Protein AF-A0A1J3HFC3-F1 (afdb_monomer)

Mean predicted aligned error: 9.39 Å

pLDDT: mean 84.1, std 10.49, range [51.16, 96.38]

Structure (mmCIF, N/CA/C/O backbone):
data_AF-A0A1J3HFC3-F1
#
_entry.id   AF-A0A1J3HFC3-F1
#
loop_
_atom_site.group_PDB
_atom_site.id
_atom_site.type_symbol
_atom_site.label_atom_id
_atom_site.label_alt_id
_atom_site.label_comp_id
_atom_site.label_asym_id
_atom_site.label_entity_id
_atom_site.label_seq_id
_atom_site.pdbx_PDB_ins_code
_atom_site.Cartn_x
_atom_site.Cartn_y
_atom_site.Cartn_z
_atom_site.occupancy
_atom_site.B_iso_or_equiv
_atom_site.auth_seq_id
_atom_site.auth_comp_id
_atom_site.auth_asym_id
_atom_site.auth_atom_id
_atom_site.pdbx_PDB_model_num
ATOM 1 N N . GLN A 1 1 ? 12.584 7.669 -23.101 1.00 51.16 1 GLN A N 1
ATOM 2 C CA . GLN A 1 1 ? 11.830 6.397 -23.033 1.00 51.16 1 GLN A CA 1
ATOM 3 C C . GLN A 1 1 ? 12.450 5.369 -22.071 1.00 51.16 1 GLN A C 1
ATOM 5 O O . GLN A 1 1 ? 11.698 4.810 -21.293 1.00 51.16 1 GLN A O 1
ATOM 10 N N . GLY A 1 2 ? 13.777 5.172 -22.008 1.00 66.44 2 GLY A N 1
ATOM 11 C CA . GLY A 1 2 ? 14.380 4.063 -21.230 1.00 66.44 2 GLY A CA 1
ATOM 12 C C . GLY A 1 2 ? 14.370 4.127 -19.686 1.00 66.44 2 GLY A C 1
ATOM 13 O O . GLY A 1 2 ? 14.571 3.102 -19.043 1.00 66.44 2 GLY A O 1
ATOM 14 N N . GLN A 1 3 ? 14.124 5.284 -19.059 1.00 67.31 3 GLN A N 1
ATOM 15 C CA . GLN A 1 3 ? 14.147 5.390 -17.585 1.00 67.31 3 GLN A CA 1
ATOM 16 C C . GLN A 1 3 ? 12.956 4.678 -16.914 1.00 67.31 3 GLN A C 1
ATOM 18 O O . GLN A 1 3 ? 13.121 4.069 -15.859 1.00 67.31 3 GLN A O 1
ATOM 23 N N . GLY A 1 4 ? 11.774 4.712 -17.543 1.00 77.38 4 GLY A N 1
ATOM 24 C CA . GLY A 1 4 ? 10.561 4.076 -17.012 1.00 77.38 4 GLY A CA 1
ATOM 25 C C . GLY A 1 4 ? 10.592 2.547 -17.090 1.00 77.38 4 GLY A C 1
ATOM 26 O O . GLY A 1 4 ? 10.151 1.870 -16.170 1.00 77.38 4 GLY A O 1
ATOM 27 N N . GLU A 1 5 ? 11.173 1.976 -18.147 1.00 85.31 5 GLU A N 1
ATOM 28 C CA . GLU A 1 5 ? 11.333 0.518 -18.250 1.00 85.31 5 GLU A CA 1
ATOM 29 C C . GLU A 1 5 ? 12.346 -0.0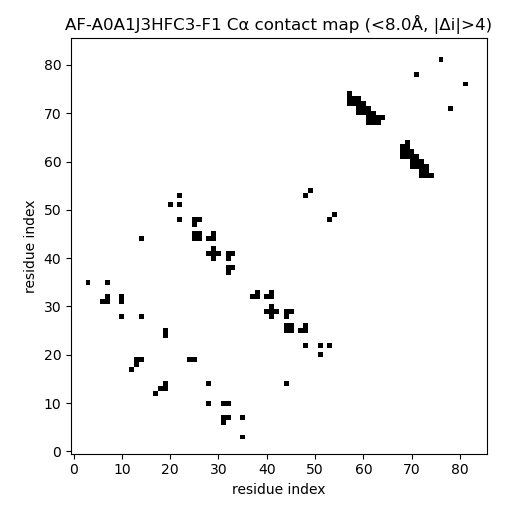18 -17.234 1.00 85.31 5 GLU A C 1
ATOM 31 O O . GLU A 1 5 ? 12.134 -1.071 -16.631 1.00 85.31 5 GLU A O 1
ATOM 36 N N . MET A 1 6 ? 13.439 0.717 -17.002 1.00 90.94 6 MET A N 1
ATOM 37 C CA . MET A 1 6 ? 14.442 0.323 -16.015 1.00 90.94 6 MET A CA 1
ATOM 38 C C . MET A 1 6 ? 13.874 0.339 -14.590 1.00 90.94 6 MET A C 1
ATOM 40 O O . MET A 1 6 ? 14.130 -0.590 -13.824 1.00 90.94 6 MET A O 1
ATOM 44 N N . SER A 1 7 ? 13.068 1.348 -14.237 1.00 91.62 7 SER A N 1
ATOM 45 C CA . SER A 1 7 ? 12.459 1.430 -12.905 1.00 91.62 7 SER A CA 1
ATOM 46 C C . SER A 1 7 ? 11.465 0.295 -12.653 1.00 91.62 7 SER A C 1
ATOM 48 O O . SER A 1 7 ? 11.501 -0.305 -11.579 1.00 91.62 7 SER A O 1
ATOM 50 N N . VAL A 1 8 ? 10.646 -0.070 -13.646 1.00 95.00 8 VAL A N 1
ATOM 51 C CA . VAL A 1 8 ? 9.721 -1.212 -13.548 1.00 95.00 8 VAL A CA 1
ATOM 52 C C . VAL A 1 8 ? 10.478 -2.529 -13.365 1.00 95.00 8 VAL A C 1
ATOM 54 O O . VAL A 1 8 ? 10.120 -3.315 -12.492 1.00 95.00 8 VAL A O 1
ATOM 57 N N . ARG A 1 9 ? 11.574 -2.755 -14.102 1.00 94.50 9 ARG A N 1
ATOM 58 C CA . ARG A 1 9 ? 12.393 -3.974 -13.951 1.00 94.50 9 ARG A CA 1
ATOM 59 C C . ARG A 1 9 ? 13.010 -4.106 -12.560 1.00 94.50 9 ARG A C 1
ATOM 61 O O . ARG A 1 9 ? 13.023 -5.198 -11.994 1.00 94.50 9 ARG A O 1
ATOM 68 N N . ILE A 1 10 ? 13.522 -3.005 -12.009 1.00 93.19 10 ILE A N 1
ATOM 69 C CA . ILE A 1 10 ? 14.052 -2.980 -10.639 1.00 93.19 10 ILE A CA 1
ATOM 70 C C . ILE A 1 10 ? 12.921 -3.247 -9.639 1.00 93.19 10 ILE A C 1
ATOM 72 O O . ILE A 1 10 ? 13.096 -4.043 -8.716 1.00 93.19 10 ILE A O 1
ATOM 76 N N . ALA A 1 11 ? 11.754 -2.630 -9.841 1.00 93.75 11 ALA A N 1
ATOM 77 C CA . ALA A 1 11 ? 10.591 -2.827 -8.986 1.00 93.75 11 ALA A CA 1
ATOM 78 C C . ALA A 1 11 ? 10.122 -4.291 -8.971 1.00 93.75 11 ALA A C 1
ATOM 80 O O . ALA A 1 11 ? 9.866 -4.835 -7.893 1.00 93.75 11 ALA A O 1
ATOM 81 N N . ASP A 1 12 ? 10.079 -4.950 -10.131 1.00 94.06 12 ASP A N 1
ATOM 82 C CA . ASP A 1 12 ? 9.727 -6.368 -10.236 1.00 94.06 12 ASP A CA 1
ATOM 83 C C . ASP A 1 12 ? 10.723 -7.241 -9.469 1.00 94.06 12 ASP A C 1
ATOM 85 O O . ASP A 1 12 ? 10.318 -8.095 -8.677 1.00 94.06 12 ASP A O 1
ATOM 89 N N . HIS A 1 13 ? 12.023 -6.983 -9.640 1.00 92.44 13 HIS A N 1
ATOM 90 C CA . HIS A 1 13 ? 13.067 -7.747 -8.962 1.00 92.44 13 HIS A CA 1
ATOM 91 C C . HIS A 1 13 ? 13.001 -7.610 -7.434 1.00 92.44 13 HIS A C 1
ATOM 93 O O . HIS A 1 13 ? 13.145 -8.604 -6.716 1.00 92.44 13 HIS A O 1
ATOM 99 N N . LEU A 1 14 ? 12.751 -6.400 -6.927 1.00 90.56 14 LEU A N 1
ATOM 100 C CA . LEU A 1 14 ? 12.592 -6.146 -5.493 1.00 90.56 14 LEU A CA 1
ATOM 101 C C . LEU A 1 14 ? 11.337 -6.827 -4.933 1.00 90.56 14 LEU A C 1
ATOM 103 O O . LEU A 1 14 ? 11.397 -7.450 -3.869 1.00 90.56 14 LEU A O 1
ATOM 107 N N . LEU A 1 15 ? 10.219 -6.754 -5.662 1.00 88.94 15 LEU A N 1
ATOM 108 C CA . LEU A 1 15 ? 8.941 -7.334 -5.253 1.00 88.94 15 LEU A CA 1
ATOM 109 C C . LEU A 1 15 ? 8.977 -8.870 -5.203 1.00 88.94 15 LEU A C 1
ATOM 111 O O . LEU A 1 15 ? 8.335 -9.464 -4.328 1.00 88.94 15 LEU A O 1
ATOM 115 N N . SER A 1 16 ? 9.714 -9.507 -6.120 1.00 87.31 16 SER A N 1
ATOM 116 C CA . SER A 1 16 ? 9.844 -10.966 -6.189 1.00 87.31 16 SER A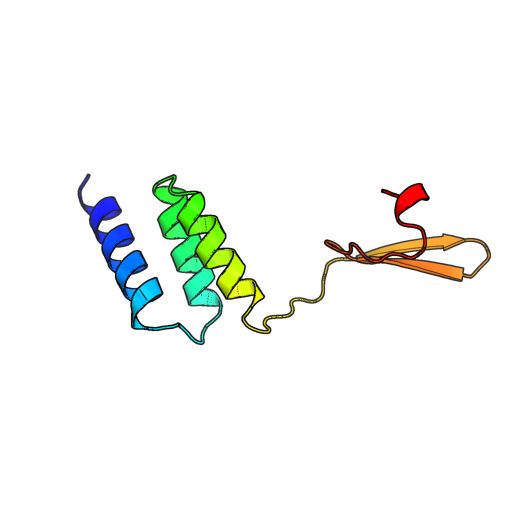 CA 1
ATOM 117 C C . SER A 1 16 ? 10.907 -11.523 -5.243 1.00 87.31 16 SER A C 1
ATOM 119 O O . SER A 1 16 ? 10.700 -12.584 -4.658 1.00 87.31 16 SER A O 1
ATOM 121 N N . SER A 1 17 ? 12.041 -10.831 -5.095 1.00 82.62 17 SER A N 1
ATOM 122 C CA . SER A 1 17 ? 13.268 -11.452 -4.566 1.00 82.62 17 SER A CA 1
ATOM 123 C C . SER A 1 17 ? 13.609 -11.024 -3.144 1.00 82.62 17 SER A C 1
ATOM 125 O O . SER A 1 17 ? 14.198 -11.803 -2.402 1.00 82.62 17 SER A O 1
ATOM 127 N N . PHE A 1 18 ? 13.241 -9.805 -2.742 1.00 80.00 18 PHE A N 1
ATOM 128 C CA . PHE A 1 18 ? 13.752 -9.218 -1.501 1.00 80.00 18 PHE A CA 1
ATOM 129 C C . PHE A 1 18 ? 12.762 -9.200 -0.339 1.00 80.00 18 PHE A C 1
ATOM 131 O O . PHE A 1 18 ? 13.187 -8.877 0.766 1.00 80.00 18 PHE A O 1
ATOM 138 N N . LYS A 1 19 ? 11.480 -9.550 -0.567 1.00 76.69 19 LYS A N 1
ATOM 139 C CA . LYS A 1 19 ? 10.373 -9.459 0.417 1.00 76.69 19 LYS A CA 1
ATOM 140 C C . LYS A 1 19 ? 10.613 -8.319 1.424 1.00 76.69 19 LYS A C 1
ATOM 142 O O . LYS A 1 19 ? 10.915 -8.602 2.588 1.00 76.69 19 LYS A O 1
ATOM 147 N N . PRO A 1 20 ? 10.569 -7.050 0.970 1.00 80.69 20 PRO A N 1
ATOM 148 C CA . PRO A 1 20 ? 10.942 -5.918 1.805 1.00 80.69 20 PRO A CA 1
ATOM 149 C C . PRO A 1 20 ? 10.237 -5.978 3.162 1.00 80.69 20 PRO A C 1
ATOM 151 O O . PRO A 1 20 ? 9.052 -6.297 3.232 1.00 80.69 20 PRO A O 1
ATOM 154 N N . LYS A 1 21 ? 10.972 -5.704 4.241 1.00 82.00 21 LYS A N 1
ATOM 155 C CA . LYS A 1 21 ? 10.406 -5.595 5.597 1.00 82.00 21 LYS A CA 1
ATOM 156 C C . LY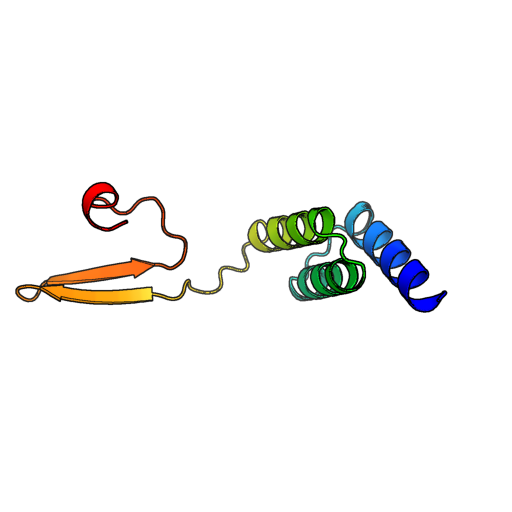S A 1 21 ? 9.976 -4.171 5.933 1.00 82.00 21 LYS A C 1
ATOM 158 O O . LYS A 1 21 ? 9.319 -3.951 6.941 1.00 82.00 21 LYS A O 1
ATOM 163 N N . ASP A 1 22 ? 10.353 -3.223 5.082 1.00 85.88 22 ASP A N 1
ATOM 164 C CA . ASP A 1 22 ? 10.050 -1.817 5.256 1.00 85.88 22 ASP A CA 1
ATOM 165 C C . ASP A 1 22 ? 8.799 -1.407 4.442 1.00 85.88 22 ASP A C 1
ATOM 167 O O . ASP A 1 22 ? 8.754 -1.629 3.224 1.00 85.88 22 ASP A O 1
ATOM 171 N N . PRO A 1 23 ? 7.791 -0.788 5.082 1.00 86.81 23 PRO A N 1
ATOM 172 C CA . PRO A 1 23 ? 6.556 -0.352 4.428 1.00 86.81 23 PRO A CA 1
ATOM 173 C C . PRO A 1 23 ? 6.773 0.685 3.321 1.00 86.81 23 PRO A C 1
ATOM 175 O O . PRO A 1 23 ? 6.077 0.673 2.302 1.00 86.81 23 PRO A O 1
ATOM 178 N N . SER A 1 24 ? 7.751 1.582 3.491 1.00 89.12 24 SER A N 1
ATOM 179 C CA . SER A 1 24 ? 8.026 2.650 2.523 1.00 89.12 24 SER A CA 1
ATOM 180 C C . SER A 1 24 ? 8.487 2.090 1.176 1.00 89.12 24 SER A C 1
ATOM 182 O O . SER A 1 24 ? 8.161 2.648 0.126 1.00 89.12 24 SER A O 1
ATOM 184 N N . THR A 1 25 ? 9.127 0.917 1.187 1.00 91.38 25 THR A N 1
ATOM 185 C CA . THR A 1 25 ? 9.514 0.209 -0.036 1.00 91.38 25 THR A CA 1
ATOM 186 C C . THR A 1 25 ? 8.291 -0.176 -0.871 1.00 91.38 25 THR A C 1
ATOM 188 O O . THR A 1 25 ? 8.280 0.061 -2.076 1.00 91.38 25 THR A O 1
ATOM 191 N N . TYR A 1 26 ? 7.219 -0.698 -0.267 1.00 92.06 26 TYR A N 1
ATOM 192 C CA . TYR A 1 26 ? 6.001 -1.038 -1.020 1.00 92.06 26 TYR A CA 1
ATOM 193 C C . TYR A 1 26 ? 5.244 0.193 -1.518 1.00 92.06 26 TYR A C 1
ATOM 195 O O . TYR A 1 26 ? 4.662 0.149 -2.604 1.00 92.06 26 TYR A O 1
ATOM 203 N N . ILE A 1 27 ? 5.295 1.306 -0.778 1.00 92.31 27 ILE A N 1
ATOM 204 C CA . ILE A 1 27 ? 4.764 2.597 -1.244 1.00 92.31 27 ILE A CA 1
ATOM 205 C C . ILE A 1 27 ? 5.517 3.045 -2.504 1.00 92.31 27 ILE A C 1
ATOM 207 O O . ILE A 1 27 ? 4.894 3.395 -3.508 1.00 92.31 27 ILE A O 1
ATOM 211 N N . LEU A 1 28 ? 6.850 2.976 -2.486 1.00 94.06 28 LEU A N 1
ATOM 212 C CA . LEU A 1 28 ? 7.680 3.321 -3.637 1.00 94.06 28 LEU A CA 1
ATOM 213 C C . LEU A 1 28 ? 7.391 2.413 -4.842 1.00 94.06 28 LEU A C 1
ATOM 215 O O . LEU A 1 28 ? 7.179 2.918 -5.944 1.00 94.06 28 LEU A O 1
ATOM 219 N N . LEU A 1 29 ? 7.313 1.094 -4.635 1.00 94.44 29 LEU A N 1
ATOM 220 C CA . LEU A 1 29 ? 6.962 0.132 -5.685 1.00 94.44 29 LEU A CA 1
ATOM 221 C C . LEU A 1 29 ? 5.587 0.446 -6.295 1.00 94.44 29 LEU A C 1
ATOM 223 O O . LEU A 1 29 ? 5.458 0.507 -7.516 1.00 94.44 29 LEU A O 1
ATOM 227 N N . SER A 1 30 ? 4.577 0.725 -5.463 1.00 94.94 30 SER A N 1
ATOM 228 C CA . SER A 1 30 ? 3.242 1.134 -5.920 1.00 94.94 30 SER A CA 1
ATOM 229 C C . SER A 1 30 ? 3.297 2.381 -6.805 1.00 94.94 30 SER A C 1
ATOM 231 O O . SER A 1 30 ? 2.576 2.447 -7.798 1.00 94.94 30 SER A O 1
ATOM 233 N N . ASN A 1 31 ? 4.127 3.369 -6.470 1.00 96.38 31 ASN A N 1
ATOM 234 C CA . ASN A 1 31 ? 4.245 4.598 -7.254 1.00 96.38 31 ASN A CA 1
ATOM 235 C C . ASN A 1 31 ? 4.955 4.362 -8.593 1.00 96.38 31 ASN A C 1
ATOM 237 O O . ASN A 1 31 ? 4.501 4.872 -9.619 1.00 96.38 31 ASN A O 1
ATOM 241 N N . ILE A 1 32 ? 6.016 3.545 -8.605 1.00 96.12 32 ILE A N 1
ATOM 242 C CA . ILE A 1 32 ? 6.711 3.148 -9.838 1.00 96.12 32 ILE A CA 1
ATOM 243 C C . ILE A 1 32 ? 5.721 2.467 -10.793 1.00 96.12 32 ILE A C 1
ATOM 245 O O . ILE A 1 32 ? 5.568 2.905 -11.934 1.00 96.12 32 ILE A O 1
ATOM 249 N N . TYR A 1 33 ? 4.966 1.471 -10.320 1.00 96.19 33 TYR A N 1
ATOM 250 C CA . TYR A 1 33 ? 3.963 0.794 -11.145 1.00 96.19 33 TYR A CA 1
ATOM 251 C C . TYR A 1 33 ? 2.823 1.716 -11.599 1.00 96.19 33 TYR A C 1
ATOM 253 O O . TYR A 1 33 ? 2.381 1.604 -12.741 1.00 96.19 33 TYR A O 1
ATOM 261 N N . ALA A 1 34 ? 2.371 2.650 -10.754 1.00 96.12 34 ALA A N 1
ATOM 262 C CA . ALA A 1 34 ? 1.330 3.613 -11.118 1.00 96.12 34 ALA A CA 1
ATOM 263 C C . ALA A 1 34 ? 1.787 4.543 -12.251 1.00 96.12 34 ALA A C 1
ATOM 265 O O . ALA A 1 34 ? 1.041 4.753 -13.205 1.00 96.12 34 ALA A O 1
ATOM 266 N N . SER A 1 35 ? 3.032 5.032 -12.199 1.00 95.38 35 SER A N 1
ATOM 267 C CA . SER A 1 35 ? 3.607 5.851 -13.278 1.00 95.38 35 SER A CA 1
ATOM 268 C C . SER A 1 35 ? 3.713 5.108 -14.614 1.00 95.38 35 SER A C 1
ATOM 270 O O . SER A 1 35 ? 3.658 5.729 -15.672 1.00 95.38 35 SER A O 1
ATOM 272 N N . ALA A 1 36 ? 3.797 3.775 -14.570 1.00 95.25 36 ALA A N 1
ATOM 273 C CA . ALA A 1 36 ? 3.778 2.899 -15.738 1.00 95.25 36 ALA A CA 1
ATOM 274 C C . ALA A 1 36 ? 2.365 2.399 -16.111 1.00 95.25 36 ALA A C 1
ATOM 276 O O . ALA A 1 36 ? 2.230 1.559 -16.996 1.00 95.25 36 ALA A O 1
ATOM 277 N N . SER A 1 37 ? 1.303 2.885 -15.453 1.00 95.44 37 SER A N 1
ATOM 278 C CA . SER A 1 37 ? -0.087 2.425 -15.634 1.00 95.44 37 SER A CA 1
ATOM 279 C C . SER A 1 37 ? -0.311 0.923 -15.369 1.00 95.44 37 SER A C 1
ATOM 281 O O . SER A 1 37 ? -1.276 0.328 -15.847 1.00 95.44 37 SER A O 1
ATOM 283 N N . LEU A 1 38 ? 0.554 0.292 -14.569 1.00 96.00 38 LEU A N 1
ATOM 284 C CA . LEU A 1 38 ? 0.494 -1.134 -14.230 1.00 96.00 38 LEU A CA 1
ATOM 285 C C . LEU A 1 38 ? -0.368 -1.373 -12.981 1.00 96.00 38 LEU A C 1
ATOM 287 O O . LEU A 1 38 ? 0.115 -1.802 -11.932 1.00 96.00 38 LEU A O 1
ATOM 291 N N . TRP A 1 39 ? -1.672 -1.113 -13.084 1.00 94.44 39 TRP A N 1
ATOM 292 C CA . TRP A 1 39 ? -2.605 -1.139 -11.945 1.00 94.44 39 TRP A CA 1
ATOM 293 C C . TRP A 1 39 ? -2.699 -2.487 -11.214 1.00 94.44 39 TRP A C 1
ATOM 295 O O . TRP A 1 39 ? -2.880 -2.515 -9.996 1.00 94.44 39 TRP A O 1
ATOM 305 N N . GLY A 1 40 ? -2.503 -3.609 -11.915 1.00 96.19 40 GLY A N 1
ATOM 306 C CA . GLY A 1 40 ? -2.432 -4.931 -11.279 1.00 96.19 40 GLY A CA 1
ATOM 307 C C . GLY A 1 40 ? -1.260 -5.047 -10.295 1.00 96.19 40 GLY A C 1
ATOM 308 O O . GLY A 1 40 ? -1.423 -5.542 -9.181 1.00 96.19 40 GLY A O 1
ATOM 309 N N . LYS A 1 41 ? -0.095 -4.502 -10.663 1.00 95.50 41 LYS A N 1
ATOM 310 C CA . LYS A 1 41 ? 1.108 -4.468 -9.817 1.00 95.50 41 LYS A CA 1
ATOM 311 C C . LYS A 1 41 ? 0.989 -3.444 -8.687 1.00 95.50 41 LYS A C 1
ATOM 313 O O . LYS A 1 41 ? 1.451 -3.699 -7.578 1.00 95.50 41 LYS A O 1
ATOM 318 N N . VAL A 1 42 ? 0.303 -2.323 -8.934 1.00 95.81 42 VAL A N 1
ATOM 319 C CA . VAL A 1 42 ? -0.088 -1.361 -7.886 1.00 95.81 42 VAL A CA 1
ATOM 320 C C . VAL A 1 42 ? -0.918 -2.059 -6.805 1.00 95.81 42 VAL A C 1
ATOM 322 O O . VAL A 1 42 ? -0.616 -1.936 -5.618 1.00 95.81 42 VAL A O 1
ATOM 325 N N . SER A 1 43 ? -1.940 -2.819 -7.210 1.00 94.38 43 SER A N 1
ATOM 326 C CA . SER A 1 43 ? -2.790 -3.580 -6.290 1.00 94.38 43 SER A CA 1
ATOM 327 C C . SER A 1 43 ? -1.989 -4.625 -5.505 1.00 94.38 43 SER A C 1
ATOM 329 O O . SER A 1 43 ? -2.128 -4.712 -4.287 1.00 94.38 43 SER A O 1
ATOM 331 N N . GLU A 1 44 ? -1.086 -5.359 -6.166 1.00 93.62 44 GLU A N 1
ATOM 332 C CA . GLU A 1 44 ? -0.207 -6.330 -5.503 1.00 93.62 44 GLU A CA 1
ATOM 333 C C . GLU A 1 44 ? 0.678 -5.680 -4.429 1.00 93.62 44 GLU A C 1
ATOM 335 O O . GLU A 1 44 ? 0.731 -6.168 -3.298 1.00 93.62 44 GLU A O 1
ATOM 340 N N . ALA A 1 45 ? 1.344 -4.568 -4.758 1.00 92.69 45 ALA A N 1
ATOM 341 C CA . ALA A 1 45 ? 2.205 -3.854 -3.819 1.00 92.69 45 ALA A CA 1
ATOM 342 C C . ALA A 1 45 ? 1.418 -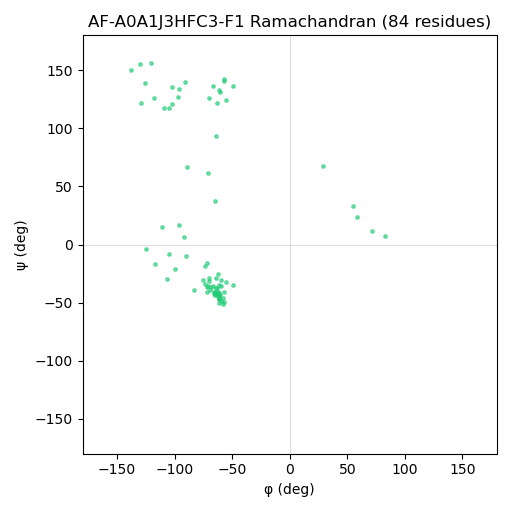3.331 -2.605 1.00 92.69 45 ALA A C 1
ATOM 344 O O . ALA A 1 45 ? 1.879 -3.467 -1.472 1.00 92.69 45 ALA A O 1
ATOM 345 N N . ARG A 1 46 ? 0.210 -2.790 -2.822 1.00 90.50 46 ARG A N 1
ATOM 346 C CA . ARG A 1 46 ? -0.667 -2.302 -1.742 1.00 90.50 46 ARG A CA 1
ATOM 347 C C . ARG A 1 46 ? -1.218 -3.421 -0.867 1.00 90.50 46 ARG A C 1
ATOM 349 O O . ARG A 1 46 ? -1.318 -3.231 0.339 1.00 90.50 46 ARG A O 1
ATOM 356 N N . ARG A 1 47 ? -1.538 -4.582 -1.446 1.00 89.50 47 ARG A N 1
ATOM 357 C CA . ARG A 1 47 ? -1.956 -5.758 -0.673 1.00 89.50 47 ARG A CA 1
ATOM 358 C C . ARG A 1 47 ? -0.840 -6.209 0.264 1.00 89.50 47 ARG A C 1
ATOM 360 O O . ARG A 1 47 ? -1.065 -6.291 1.461 1.00 89.50 47 ARG A O 1
ATOM 367 N N . LYS A 1 48 ? 0.383 -6.377 -0.256 1.00 89.19 48 LYS A N 1
ATOM 368 C CA . LYS A 1 48 ? 1.542 -6.749 0.573 1.00 89.19 48 LYS A CA 1
ATOM 369 C C . LYS A 1 48 ? 1.837 -5.722 1.668 1.00 89.19 48 LYS A C 1
ATOM 371 O O . LYS A 1 48 ? 2.210 -6.111 2.765 1.00 89.19 48 LYS A O 1
ATOM 376 N N . LEU A 1 49 ? 1.643 -4.432 1.388 1.00 87.88 49 LEU A N 1
ATOM 377 C CA . LEU A 1 49 ? 1.759 -3.374 2.393 1.00 87.88 49 LEU A CA 1
ATOM 378 C C . LEU A 1 49 ? 0.726 -3.513 3.523 1.00 87.88 49 LEU A C 1
ATOM 380 O O . LEU A 1 49 ? 1.061 -3.208 4.659 1.00 87.88 49 LEU A O 1
ATOM 384 N N . GLY A 1 50 ? -0.503 -3.941 3.217 1.00 82.25 50 GLY A N 1
ATOM 385 C CA . GLY A 1 50 ? -1.540 -4.204 4.221 1.00 82.25 50 GLY A CA 1
ATOM 386 C C . GLY A 1 50 ? -1.326 -5.502 5.007 1.00 82.25 50 GLY A C 1
ATOM 387 O O . GLY A 1 50 ? -1.699 -5.564 6.172 1.00 82.25 50 GLY A O 1
ATOM 388 N N . ASP A 1 51 ? -0.705 -6.513 4.387 1.00 83.62 51 ASP A N 1
ATOM 389 C CA . ASP A 1 51 ? -0.334 -7.776 5.047 1.00 83.62 51 ASP A CA 1
ATOM 390 C C . ASP A 1 51 ? 0.812 -7.585 6.055 1.00 83.62 51 ASP A C 1
ATOM 392 O O . ASP A 1 51 ? 0.933 -8.318 7.036 1.00 83.62 51 ASP A O 1
ATOM 396 N N . MET A 1 52 ? 1.682 -6.603 5.813 1.00 79.56 52 MET A N 1
ATOM 397 C CA . MET A 1 52 ? 2.598 -6.116 6.836 1.00 79.56 52 MET A CA 1
ATOM 398 C C . MET A 1 52 ? 1.742 -5.374 7.857 1.00 79.56 52 MET A C 1
ATOM 400 O O . MET A 1 52 ? 1.018 -4.468 7.465 1.00 79.56 52 MET A O 1
ATOM 404 N N . GLU A 1 53 ? 1.821 -5.718 9.143 1.00 64.94 53 GLU A N 1
ATOM 405 C CA . GLU A 1 53 ? 1.029 -5.139 10.250 1.00 64.94 53 GLU A CA 1
ATOM 406 C C . GLU A 1 53 ? 1.311 -3.641 10.526 1.00 64.94 53 GLU A C 1
ATOM 408 O O . GLU A 1 53 ? 1.302 -3.163 11.658 1.00 64.94 53 GLU A O 1
ATOM 413 N N . VAL A 1 54 ? 1.544 -2.855 9.482 1.00 61.19 54 VAL A N 1
ATOM 414 C CA . VAL A 1 54 ? 1.525 -1.400 9.433 1.00 61.19 54 VAL A CA 1
ATOM 415 C C . VAL A 1 54 ? 0.072 -0.955 9.561 1.00 61.19 54 VAL A C 1
ATOM 417 O O . VAL A 1 54 ? -0.506 -0.345 8.660 1.00 61.19 54 VAL A O 1
ATOM 420 N N . ARG A 1 55 ? -0.557 -1.281 10.694 1.00 58.50 55 ARG A N 1
ATOM 421 C CA . ARG A 1 55 ? -1.827 -0.682 11.083 1.00 58.50 55 ARG A CA 1
ATOM 422 C C . ARG A 1 55 ? -1.564 0.797 11.304 1.00 58.50 55 ARG A C 1
ATOM 424 O O . ARG A 1 55 ? -1.177 1.227 12.384 1.00 58.50 55 ARG A O 1
ATOM 431 N N . LYS A 1 56 ? -1.772 1.590 10.257 1.00 63.03 56 LYS A N 1
ATOM 432 C CA . LYS A 1 56 ? -2.243 2.950 10.478 1.00 63.03 56 LYS A CA 1
ATOM 433 C C . LYS A 1 56 ? -3.590 2.809 11.166 1.00 63.03 56 LYS A C 1
ATOM 435 O O . LYS A 1 56 ? -4.397 1.985 10.728 1.00 63.03 56 LYS A O 1
ATOM 440 N N . ASP A 1 57 ? -3.811 3.567 12.231 1.00 67.25 57 ASP A N 1
ATOM 441 C CA . ASP A 1 57 ? -5.146 3.633 12.803 1.00 67.25 57 ASP A CA 1
ATOM 442 C C . ASP A 1 57 ? -6.107 4.050 11.685 1.00 67.25 57 ASP A C 1
ATOM 444 O O . ASP A 1 57 ? -5.839 5.040 10.987 1.00 67.25 57 ASP A O 1
ATOM 448 N N . PRO A 1 58 ? -7.157 3.257 11.421 1.00 72.81 58 PRO A N 1
ATOM 449 C CA . PRO A 1 58 ? -8.128 3.625 10.412 1.00 72.81 58 PRO A CA 1
ATOM 450 C C . PRO A 1 58 ? -8.704 4.994 10.773 1.00 72.81 58 PRO A C 1
ATOM 452 O O . PRO A 1 58 ? -8.959 5.292 11.943 1.00 72.81 58 PRO A O 1
ATOM 455 N N . GLY A 1 59 ? -8.916 5.832 9.757 1.00 80.44 59 GLY A N 1
ATOM 456 C CA . GLY A 1 59 ? -9.737 7.021 9.949 1.00 80.44 59 GLY A CA 1
ATOM 457 C C . GLY A 1 59 ? -11.109 6.587 10.457 1.00 80.44 59 GLY A C 1
ATOM 458 O O . GLY A 1 59 ? -11.609 5.548 10.035 1.00 80.44 59 GLY A O 1
ATOM 459 N N . TYR A 1 60 ? -11.704 7.347 11.364 1.00 87.12 60 TYR A N 1
ATOM 460 C CA . TYR A 1 60 ? -13.039 7.055 11.864 1.00 87.12 60 TYR A CA 1
ATOM 461 C C . TYR A 1 60 ? -13.916 8.298 11.798 1.00 87.12 60 TYR A C 1
ATOM 463 O O . TYR A 1 60 ? -13.429 9.430 11.802 1.00 87.12 60 TYR A O 1
ATOM 471 N N . SER A 1 61 ? -15.218 8.070 11.737 1.00 87.50 61 SER A N 1
ATOM 472 C CA . SER A 1 61 ? -16.235 9.078 12.023 1.00 87.50 61 SER A CA 1
ATOM 473 C C . SER A 1 61 ? -17.090 8.575 13.176 1.00 87.50 61 SER A C 1
ATOM 475 O O . SER A 1 61 ? -17.137 7.372 13.418 1.00 87.50 61 SER A O 1
ATOM 477 N N . SER A 1 62 ? -17.733 9.471 13.913 1.00 87.69 62 SER A N 1
ATOM 478 C CA . SER A 1 62 ? -18.645 9.072 14.977 1.00 87.69 62 SER A CA 1
ATOM 479 C C . SER A 1 62 ? -19.905 9.920 14.976 1.00 87.69 62 SER A C 1
ATOM 481 O O . SER A 1 62 ? -19.888 11.085 14.572 1.00 87.69 62 SER A O 1
ATOM 483 N N . VAL A 1 63 ? -21.003 9.321 15.428 1.00 88.25 63 VAL A N 1
ATOM 484 C CA . VAL A 1 63 ? -22.278 10.002 15.653 1.00 88.25 63 VAL A CA 1
ATOM 485 C C . VAL A 1 63 ? -22.730 9.750 17.085 1.00 88.25 63 VAL A C 1
ATOM 487 O O . VAL A 1 63 ? -22.589 8.644 17.600 1.00 88.25 63 VAL A O 1
ATOM 490 N N . GLU A 1 64 ? -23.255 10.784 17.740 1.00 90.31 64 GLU A N 1
ATOM 491 C CA . GLU A 1 64 ? -23.820 10.671 19.084 1.00 90.31 64 GLU A CA 1
ATOM 492 C C . GLU A 1 64 ? -25.349 10.648 18.999 1.00 90.31 64 GLU A C 1
ATOM 494 O O . GLU A 1 64 ? -25.977 11.592 18.511 1.00 90.31 64 GLU A O 1
ATOM 499 N N . VAL A 1 65 ? -25.962 9.571 19.490 1.00 83.94 65 VAL A N 1
ATOM 500 C CA . VAL A 1 65 ? -27.416 9.393 19.535 1.00 83.94 65 VAL A CA 1
ATOM 501 C C . VAL A 1 65 ? -27.802 8.996 20.952 1.00 83.94 65 VAL A C 1
ATOM 503 O O . VAL A 1 65 ? -27.342 7.994 21.475 1.00 83.94 65 VAL A O 1
ATOM 506 N N . ARG A 1 66 ? -28.667 9.783 21.606 1.00 83.81 66 ARG A N 1
ATOM 507 C CA . ARG A 1 66 ? -29.182 9.481 22.962 1.00 83.81 66 ARG A CA 1
ATOM 508 C C . ARG A 1 66 ? -28.088 9.245 24.027 1.00 83.81 66 ARG A C 1
ATOM 510 O O . ARG A 1 66 ? -28.336 8.525 24.989 1.00 83.81 66 ARG A O 1
ATOM 517 N N . LYS A 1 67 ? -26.943 9.934 23.912 1.00 86.44 67 LYS A N 1
ATOM 518 C CA . LYS A 1 67 ? -25.732 9.785 24.754 1.00 86.44 67 LYS A CA 1
ATOM 519 C C . L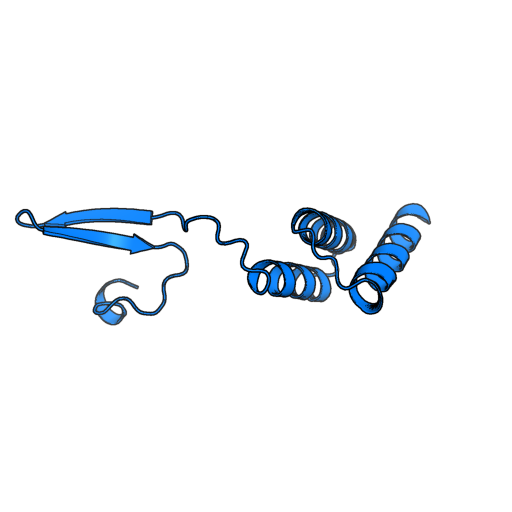YS A 1 67 ? -24.939 8.491 24.529 1.00 86.44 67 LYS A C 1
ATOM 521 O O . LYS A 1 67 ? -24.052 8.181 25.321 1.00 86.44 67 LYS A O 1
ATOM 526 N N . GLU A 1 68 ? -25.246 7.752 23.471 1.00 84.00 68 GLU A N 1
ATOM 527 C CA . GLU A 1 68 ? -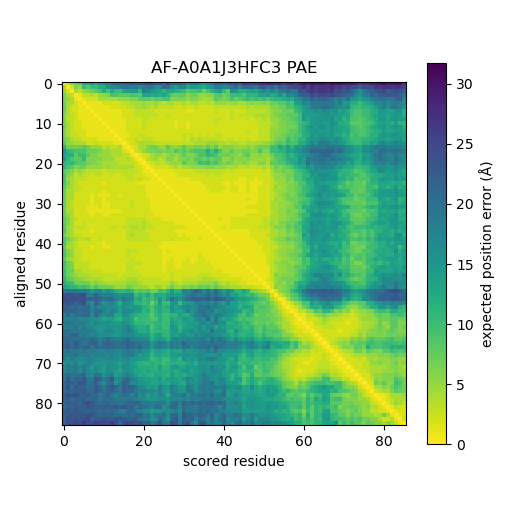24.432 6.645 22.979 1.00 84.00 68 GLU A CA 1
ATOM 528 C C . GLU A 1 68 ? -23.648 7.128 21.752 1.00 84.00 68 GLU A C 1
ATOM 530 O O . GLU A 1 68 ? -24.188 7.841 20.902 1.00 84.00 68 GLU A O 1
ATOM 535 N N . THR A 1 69 ? -22.361 6.786 21.690 1.00 86.06 69 THR A N 1
ATOM 536 C CA . THR A 1 69 ? -21.473 7.157 20.582 1.00 86.06 69 THR A CA 1
ATOM 537 C C . THR A 1 69 ? -21.238 5.939 19.708 1.00 86.06 69 THR A C 1
ATOM 539 O O . THR A 1 69 ? -20.616 4.978 20.155 1.00 86.06 69 THR A O 1
ATOM 542 N N . GLU A 1 70 ? -21.668 6.018 18.455 1.00 85.19 70 GLU A N 1
ATOM 543 C CA . GLU A 1 70 ? -21.381 5.015 17.432 1.00 85.19 70 GLU A CA 1
ATOM 544 C C . GLU A 1 70 ? -20.174 5.461 16.605 1.00 85.19 70 GLU A C 1
ATOM 546 O O . GLU A 1 70 ? -20.084 6.628 16.211 1.00 85.19 70 GLU A O 1
ATOM 551 N N . VAL A 1 71 ? -19.228 4.549 16.367 1.00 84.81 71 VAL A N 1
ATOM 552 C CA . 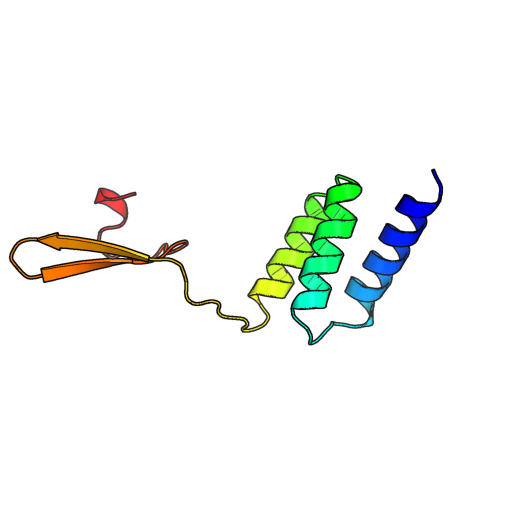VAL A 1 71 ? -17.964 4.823 15.665 1.00 84.81 71 VAL A CA 1
ATOM 553 C C . VAL A 1 71 ? -17.900 3.983 14.397 1.00 84.81 71 VAL A C 1
ATOM 555 O O . VAL A 1 71 ? -17.990 2.764 14.455 1.00 84.81 71 VAL A O 1
ATOM 558 N N . PHE A 1 72 ? -17.675 4.638 13.262 1.00 83.88 72 PHE A N 1
ATOM 559 C CA . PHE A 1 72 ? -17.538 4.009 11.952 1.00 83.88 72 PHE A CA 1
ATOM 560 C C . PHE A 1 72 ? -16.088 4.093 11.499 1.00 83.88 72 PHE A C 1
ATOM 562 O O . PHE A 1 72 ? -15.568 5.197 11.289 1.00 83.88 72 PHE A O 1
ATOM 569 N N . TYR A 1 73 ? -15.438 2.946 11.315 1.00 84.38 73 TYR A N 1
ATOM 570 C CA . TYR A 1 73 ? -14.053 2.903 10.854 1.00 84.38 73 TYR A CA 1
ATOM 571 C C . TYR A 1 73 ? -13.968 2.833 9.325 1.00 84.38 73 TYR A C 1
ATOM 573 O O . TYR A 1 73 ? -14.708 2.119 8.649 1.00 84.38 73 TYR A O 1
ATOM 581 N N . ALA A 1 74 ? -13.017 3.560 8.746 1.00 78.69 74 ALA A N 1
ATOM 582 C CA . ALA A 1 74 ? -12.746 3.526 7.318 1.00 78.69 74 ALA A CA 1
ATOM 583 C C . ALA A 1 74 ? -12.285 2.122 6.898 1.00 78.69 74 ALA A C 1
ATOM 585 O O . ALA A 1 74 ? -11.278 1.613 7.391 1.00 78.69 74 ALA A O 1
ATOM 586 N N . GLY A 1 75 ? -13.013 1.515 5.958 1.00 75.06 75 GLY A N 1
ATOM 587 C CA . GLY A 1 75 ? -12.755 0.147 5.500 1.00 75.06 75 GLY A CA 1
ATOM 588 C C . GLY A 1 75 ? -13.353 -0.944 6.395 1.00 75.06 75 GLY A C 1
ATOM 589 O O . GLY A 1 75 ? -13.080 -2.122 6.167 1.00 75.06 75 GLY A O 1
ATOM 590 N N . GLU A 1 76 ? -14.164 -0.582 7.391 1.00 77.00 76 GLU A N 1
ATOM 591 C CA . GLU A 1 76 ? -14.941 -1.538 8.175 1.00 77.00 76 GLU A CA 1
ATOM 592 C C . GLU A 1 76 ? -16.010 -2.222 7.318 1.00 77.00 76 GLU A C 1
ATOM 594 O O . GLU A 1 76 ? -16.706 -1.589 6.531 1.00 77.00 76 GLU A O 1
ATOM 599 N N . THR A 1 77 ? -16.142 -3.538 7.480 1.00 67.62 77 THR A N 1
ATOM 600 C CA . THR A 1 77 ? -17.150 -4.356 6.777 1.00 67.62 77 THR A CA 1
ATOM 601 C C . THR A 1 77 ? -18.032 -5.159 7.734 1.00 67.62 77 THR A C 1
ATOM 603 O O . THR A 1 77 ? -18.972 -5.832 7.311 1.00 67.62 77 THR A O 1
ATOM 606 N N . SER A 1 78 ? -17.737 -5.090 9.033 1.00 71.12 78 SER A N 1
ATOM 607 C CA . SER A 1 78 ? -18.329 -5.919 10.084 1.00 71.12 78 SER A CA 1
ATOM 608 C C . SER A 1 78 ? -19.244 -5.150 11.035 1.00 71.12 78 SER A C 1
ATOM 610 O O . SER A 1 78 ? -19.567 -5.673 12.099 1.00 71.12 78 SER A O 1
ATOM 612 N N . HIS A 1 79 ? -19.661 -3.931 10.683 1.00 71.38 79 HIS A N 1
ATOM 613 C CA . HIS A 1 79 ? -20.533 -3.148 11.553 1.00 71.38 79 HIS A CA 1
ATOM 614 C C . HIS A 1 79 ? -21.863 -3.899 11.785 1.00 71.38 79 HIS A C 1
ATOM 616 O O . HIS A 1 79 ? -22.471 -4.348 10.808 1.00 71.38 79 HIS A O 1
ATOM 622 N N . PRO A 1 80 ? -22.348 -4.045 13.034 1.00 75.44 80 PRO A N 1
ATOM 623 C CA . PRO A 1 80 ? -23.565 -4.809 13.334 1.00 75.44 80 PRO A CA 1
ATOM 624 C C . PRO A 1 80 ? -24.797 -4.349 12.545 1.00 75.44 80 PRO A C 1
ATOM 626 O O . PRO A 1 80 ? -25.634 -5.162 12.170 1.00 75.44 80 PRO A O 1
ATOM 629 N N . LEU A 1 81 ? -24.861 -3.050 12.244 1.00 71.94 81 LEU A N 1
ATOM 630 C CA . LEU A 1 81 ? -25.933 -2.410 11.475 1.00 71.94 81 LEU A CA 1
ATOM 631 C C . LEU A 1 81 ? -25.617 -2.231 9.985 1.00 71.94 81 LEU A C 1
ATOM 633 O O . LEU A 1 81 ? -26.267 -1.426 9.329 1.00 71.94 81 LEU A O 1
ATOM 637 N N . LYS A 1 82 ? -24.615 -2.933 9.438 1.00 73.81 82 LYS A N 1
ATOM 638 C CA . LYS A 1 82 ? -24.099 -2.681 8.080 1.00 73.81 82 LYS A CA 1
ATOM 639 C C . LYS A 1 82 ? -25.176 -2.582 6.991 1.00 73.81 82 LYS A C 1
ATOM 641 O O . LYS A 1 82 ? -24.989 -1.812 6.068 1.00 73.81 82 LYS A O 1
ATOM 646 N N . GLU A 1 83 ? -26.265 -3.345 7.096 1.00 73.00 83 GLU A N 1
ATOM 647 C CA . GLU A 1 83 ? -27.336 -3.394 6.086 1.00 73.00 83 GLU A CA 1
ATOM 648 C C . GLU A 1 83 ? -28.228 -2.144 6.093 1.00 73.00 83 GLU A C 1
ATOM 650 O O . GLU A 1 83 ? -28.925 -1.880 5.120 1.00 73.00 83 GLU A O 1
ATOM 655 N N . GLU A 1 84 ? -28.213 -1.377 7.183 1.00 73.75 84 GLU A N 1
ATOM 656 C CA . GLU A 1 84 ? -29.033 -0.175 7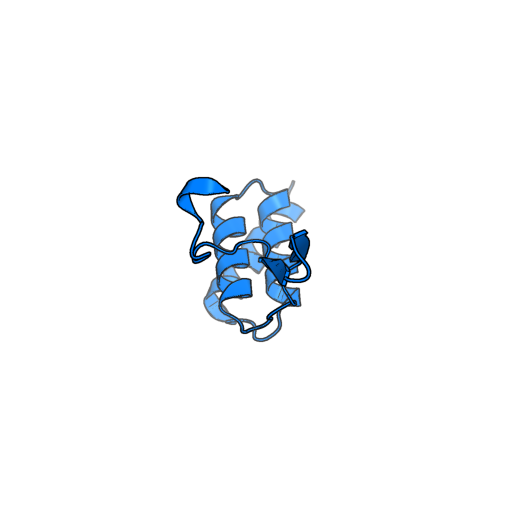.356 1.00 73.75 84 GLU A CA 1
ATOM 657 C C . GLU A 1 84 ? -28.247 1.120 7.091 1.00 73.75 84 GLU A C 1
ATOM 659 O O . GLU A 1 84 ? -28.851 2.159 6.823 1.00 73.75 84 GLU A O 1
ATOM 664 N N . ILE A 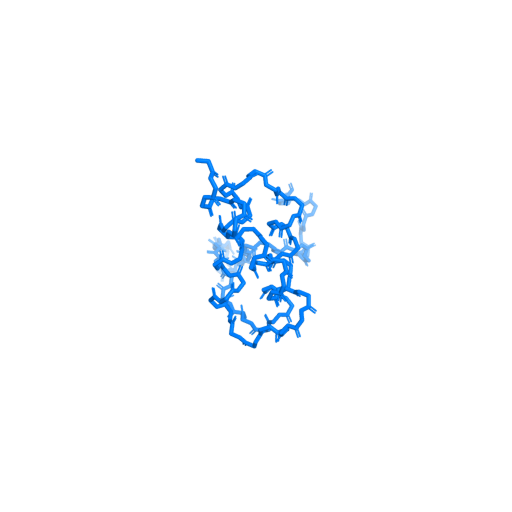1 85 ? -26.911 1.074 7.176 1.00 71.94 85 ILE A N 1
ATOM 665 C CA . ILE A 1 85 ? -26.035 2.262 7.154 1.00 71.94 85 ILE A CA 1
ATOM 666 C C . ILE A 1 85 ? -25.068 2.331 5.957 1.00 71.94 85 ILE A C 1
ATOM 668 O O . ILE A 1 85 ? -24.522 3.407 5.710 1.00 71.94 85 ILE A O 1
ATOM 672 N N . PHE A 1 86 ? -24.833 1.222 5.243 1.00 65.75 86 PHE A N 1
ATOM 673 C CA . PHE A 1 86 ? -23.992 1.145 4.038 1.00 65.75 86 PHE A CA 1
ATOM 674 C C . PHE A 1 86 ? -24.815 0.688 2.833 1.00 65.75 86 PHE A C 1
ATOM 676 O O . PHE A 1 86 ? -24.552 1.216 1.728 1.00 65.75 86 PHE A O 1
#

Sequence (86 aa):
QGQGEMSVRIADHLLSSFKPKDPSTYILLSNIYASASLWGKVSEARRKLGDMEVRKDPGYSSVEVRKETEVFYAGETSHPLKEEIF

InterPro domains:
  IPR046848 E motif [PF20431] (9-64)
  IPR046960 Pentatricopeptide repeat-containing protein At4g14850-like, plant [PTHR47926] (4-85)

Foldseek 3Di:
DPPLVVLLVVLVCCLPPVLDLDLVNLVSSLVSCVVVVNVVSNVVSVVSSVVNVPPPPFDWDWDADPNDIDIGGDPDDPPPCNVPPD

Solvent-accessible surface area (backbone atoms only — not comparable to full-atom values): 5306 Å² total; per-residue (Å²): 124,69,69,64,59,52,51,47,53,52,41,50,50,44,68,73,71,60,67,70,90,52,64,66,56,31,54,50,42,23,50,53,27,49,78,68,69,35,58,72,55,23,50,52,29,51,49,55,40,64,71,40,89,71,74,66,81,62,58,68,51,74,52,78,55,98,92,42,77,49,76,48,52,61,87,66,85,76,56,94,60,43,91,82,78,111

Nearest PDB structures (foldseek):
  7ccc-assembly1_C  TM=3.140E-01  e=8.404E+00  Mus musculus
  8ptk-assembly1_K  TM=2.987E-01  e=9.471E+00  Sus scrofa

Radius of gyration: 18.52 Å; Cα contacts (8 Å, |Δi|>4): 67; chains: 1; bounding box: 44×22×48 Å

Secondary structure (DSSP, 8-state):
-HHHHHHHHHHHHHHHHS--S-HHHHHHHHHHHHHTT-HHHHHHHHHHHHHTT--PPPPEEEEEETTEEEEEETT----TTHHHH-

Organism: Noccaea caerulescens (NCBI:txid107243)